Protein AF-A0A960IPB3-F1 (afdb_monomer)

Mean predicted aligned error: 2.55 Å

pLDDT: mean 96.29, std 5.01, range [55.34, 98.75]

Nearest PDB structures (foldseek):
  7bvj-assembly3_C  TM=9.348E-01  e=4.132E-09  Acidithiobacillus ferrooxidans ATCC 23270
  7bvj-assembly4_D  TM=9.488E-01  e=6.930E-09  Acidithiobacillus ferrooxidans ATCC 23270
  7bvj-assembly1_A  TM=9.310E-01  e=5.708E-09  Acidithiobacillus ferrooxidans ATCC 23270
  3uuw-assembly1_D  TM=8.656E-01  e=5.141E-08  Clostridioides difficile 630
  1tlt-assembly1_B  TM=9.032E-01  e=1.646E-07  Escherichia coli

Foldseek 3Di:
DAAFAEEEEDQDPVSVVCQQVLVVDPSHPAYEYEYCDPVSQVCCCVVPVHHYDNDLCVSLLVGQEYEYPDPQQCQLVSLLVSLVNLHHYDYDPPNHPDPVSNVSSVVSNVVSD

Sequence (113 aa):
MSDLRVGVFGFGALGRHHTRILGDLPGVERVGVHDPRPEAARAAAEELGATTFDRFEALADSLDAAVVAAPTTEHAALAEALLGRGVHVLVEKPIAGSLEEADRMIEAAERAG

Radius of gyration: 13.28 Å; Cα contacts (8 Å, |Δi|>4): 212; chains: 1; bounding box: 24×33×33 Å

Structure (mmCIF, N/CA/C/O backbone):
data_AF-A0A960IPB3-F1
#
_entry.id   AF-A0A960IPB3-F1
#
loop_
_atom_site.group_PDB
_atom_site.id
_atom_site.type_symbol
_atom_site.label_atom_id
_atom_site.label_alt_id
_atom_site.label_comp_id
_atom_site.label_asym_id
_atom_site.label_entity_id
_atom_site.label_seq_id
_atom_site.pdbx_PDB_ins_code
_atom_site.Cartn_x
_atom_site.Cartn_y
_atom_site.Cartn_z
_atom_site.occupancy
_atom_site.B_iso_or_equiv
_atom_site.auth_seq_id
_atom_site.auth_comp_id
_atom_site.auth_asym_id
_atom_site.auth_atom_id
_atom_site.pdbx_PDB_model_num
ATOM 1 N N . MET A 1 1 ? -12.083 5.750 19.671 1.00 55.34 1 MET A N 1
ATOM 2 C CA . MET A 1 1 ? -11.573 5.734 18.286 1.00 55.34 1 MET A CA 1
ATOM 3 C C . MET A 1 1 ? -11.724 4.306 17.809 1.00 55.34 1 MET A C 1
ATOM 5 O O . MET A 1 1 ? -11.469 3.425 18.619 1.00 55.34 1 MET A O 1
ATOM 9 N N . SER A 1 2 ? -12.253 4.081 16.609 1.00 72.44 2 SER A N 1
ATOM 10 C CA . SER A 1 2 ? -12.265 2.743 16.008 1.00 72.44 2 SER A CA 1
ATOM 11 C C . SER A 1 2 ? -10.845 2.376 15.586 1.00 72.44 2 SER A C 1
ATOM 13 O O . SER A 1 2 ? -10.116 3.254 15.120 1.00 72.44 2 SER A O 1
ATOM 15 N N . ASP A 1 3 ? -10.464 1.115 15.766 1.00 88.44 3 ASP A N 1
ATOM 16 C CA . ASP A 1 3 ? -9.190 0.603 15.265 1.00 88.44 3 ASP A CA 1
ATOM 17 C C . ASP A 1 3 ? -9.211 0.585 13.722 1.00 88.44 3 ASP A C 1
ATOM 19 O O . ASP A 1 3 ? -10.256 0.374 13.106 1.00 88.44 3 ASP A O 1
ATOM 23 N N . LEU A 1 4 ? -8.071 0.873 13.094 1.00 95.38 4 LEU A N 1
ATOM 24 C CA . LEU A 1 4 ? -7.909 0.987 11.645 1.00 95.38 4 LEU A CA 1
ATOM 25 C C . LEU A 1 4 ? -7.599 -0.370 11.010 1.00 95.38 4 LEU A C 1
ATOM 27 O O . LEU A 1 4 ? -6.762 -1.129 11.507 1.00 95.38 4 LEU A O 1
ATOM 31 N N . ARG A 1 5 ? -8.198 -0.642 9.849 1.00 96.56 5 ARG A N 1
ATOM 32 C CA . ARG A 1 5 ? -7.835 -1.768 8.979 1.00 96.56 5 ARG A CA 1
ATOM 33 C C . ARG A 1 5 ? -6.830 -1.271 7.948 1.00 96.56 5 ARG A C 1
ATOM 35 O O . ARG A 1 5 ? -7.175 -0.451 7.094 1.00 96.56 5 ARG A O 1
ATOM 42 N N . VAL A 1 6 ? -5.590 -1.751 8.026 1.00 97.75 6 VAL A N 1
ATOM 43 C CA . VAL A 1 6 ? -4.488 -1.256 7.188 1.00 97.75 6 VAL A CA 1
ATOM 44 C C . VAL A 1 6 ? -3.981 -2.343 6.246 1.00 97.75 6 VAL A C 1
ATOM 46 O O . VAL A 1 6 ? -3.854 -3.506 6.624 1.00 97.75 6 VAL A O 1
ATOM 49 N N . GLY A 1 7 ? -3.699 -1.979 4.999 1.00 97.94 7 GLY A N 1
ATOM 50 C CA . GLY A 1 7 ? -3.103 -2.875 4.010 1.00 97.94 7 GLY A CA 1
ATOM 51 C C . GLY A 1 7 ? -1.678 -2.510 3.650 1.00 97.94 7 GLY A C 1
ATOM 52 O O . GLY A 1 7 ? -1.311 -1.341 3.682 1.00 97.94 7 GLY A O 1
ATOM 53 N N . VAL A 1 8 ? -0.894 -3.494 3.221 1.00 98.56 8 VAL A N 1
ATOM 54 C CA . VAL A 1 8 ? 0.407 -3.280 2.585 1.00 98.56 8 VAL A CA 1
ATOM 55 C C . VAL A 1 8 ? 0.392 -3.915 1.195 1.00 98.56 8 VAL A C 1
ATOM 57 O O . VAL A 1 8 ? 0.191 -5.122 1.049 1.00 98.56 8 VAL A O 1
ATOM 60 N N . PHE A 1 9 ? 0.605 -3.087 0.174 1.00 98.62 9 PHE A N 1
ATOM 61 C CA . PHE A 1 9 ? 0.714 -3.498 -1.224 1.00 98.62 9 PHE A CA 1
ATOM 62 C C . PHE A 1 9 ? 2.191 -3.575 -1.605 1.00 98.62 9 PHE A C 1
ATOM 64 O O . PHE A 1 9 ? 2.860 -2.554 -1.766 1.00 98.62 9 PHE A O 1
ATOM 71 N N . GLY A 1 10 ? 2.690 -4.803 -1.726 1.00 97.94 10 GLY A N 1
ATOM 72 C CA . GLY A 1 10 ? 4.100 -5.132 -1.898 1.00 97.94 10 GLY A CA 1
ATOM 73 C C . GLY A 1 10 ? 4.735 -5.627 -0.599 1.00 97.94 10 GLY A C 1
ATOM 74 O O . GLY A 1 10 ? 4.740 -4.941 0.418 1.00 97.94 10 GLY A O 1
ATOM 75 N N . PHE A 1 11 ? 5.327 -6.819 -0.644 1.00 97.88 11 PHE A N 1
ATOM 76 C CA . PHE A 1 11 ? 6.000 -7.473 0.478 1.00 97.88 11 PHE A CA 1
ATOM 77 C C . PHE A 1 11 ? 7.489 -7.714 0.175 1.00 97.88 11 PHE A C 1
ATOM 79 O O . PHE A 1 11 ? 8.053 -8.794 0.352 1.00 97.88 11 PHE A O 1
ATOM 86 N N . GLY A 1 12 ? 8.147 -6.670 -0.338 1.00 95.94 12 GLY A N 1
ATOM 87 C CA . GLY A 1 12 ? 9.608 -6.579 -0.388 1.00 95.94 12 GLY A CA 1
ATOM 88 C C . GLY A 1 12 ? 10.214 -6.193 0.968 1.00 95.94 12 GLY A C 1
ATOM 89 O O . GLY A 1 12 ? 9.571 -6.293 2.010 1.00 95.94 12 GLY A O 1
ATOM 90 N N . ALA A 1 13 ? 11.451 -5.690 0.964 1.00 95.94 13 ALA A N 1
ATOM 91 C CA . ALA A 1 13 ? 12.142 -5.286 2.195 1.00 95.94 13 ALA A CA 1
ATOM 92 C C . ALA A 1 13 ? 11.351 -4.243 3.012 1.00 95.94 13 ALA A C 1
ATOM 94 O O . ALA A 1 13 ? 11.150 -4.415 4.213 1.00 95.94 13 ALA A O 1
ATOM 95 N N . LEU A 1 14 ? 10.857 -3.188 2.355 1.00 97.88 14 LEU A N 1
ATOM 96 C CA . LEU A 1 14 ? 10.102 -2.124 3.024 1.00 97.88 14 LEU A CA 1
ATOM 97 C C . LEU A 1 14 ? 8.698 -2.593 3.414 1.00 97.88 14 LEU A C 1
ATOM 99 O O . LEU A 1 14 ? 8.267 -2.340 4.534 1.00 97.88 14 LEU A O 1
ATOM 103 N N . GLY A 1 15 ? 8.025 -3.349 2.544 1.00 98.00 15 GLY A N 1
ATOM 104 C CA . GLY A 1 15 ? 6.718 -3.938 2.842 1.00 98.00 15 GLY A CA 1
ATOM 105 C C . GLY A 1 15 ? 6.730 -4.819 4.092 1.00 98.00 15 GLY A C 1
ATOM 106 O O . GLY A 1 15 ? 5.836 -4.721 4.933 1.00 98.00 15 GLY A O 1
ATOM 107 N N . ARG A 1 16 ? 7.797 -5.606 4.285 1.00 97.94 16 ARG A N 1
ATOM 108 C CA . ARG A 1 16 ? 8.015 -6.397 5.503 1.00 97.94 16 ARG A CA 1
ATOM 109 C C . ARG A 1 16 ? 8.145 -5.522 6.750 1.00 97.94 16 ARG A C 1
ATOM 111 O O . ARG A 1 16 ? 7.560 -5.841 7.783 1.00 97.94 16 ARG A O 1
ATOM 118 N N . HIS A 1 17 ? 8.897 -4.422 6.671 1.00 97.88 17 HIS A N 1
ATOM 119 C CA . HIS A 1 17 ? 9.034 -3.489 7.790 1.00 97.88 17 HIS A CA 1
ATOM 120 C C . HIS A 1 17 ? 7.711 -2.810 8.139 1.00 97.88 17 HIS A C 1
ATOM 122 O O . HIS A 1 17 ? 7.346 -2.808 9.313 1.00 97.88 17 HIS A O 1
ATOM 128 N N . HIS A 1 18 ? 6.982 -2.307 7.140 1.00 98.06 18 HIS A N 1
ATOM 129 C CA . HIS A 1 18 ? 5.658 -1.710 7.331 1.00 98.06 18 HIS A CA 1
ATOM 130 C C . HIS A 1 18 ? 4.681 -2.703 7.947 1.00 98.06 18 HIS A C 1
ATOM 132 O O . HIS A 1 18 ? 4.075 -2.393 8.963 1.00 98.06 18 HIS A O 1
ATOM 138 N N . THR A 1 19 ? 4.604 -3.924 7.412 1.00 97.75 19 THR A N 1
ATOM 139 C CA . THR A 1 19 ? 3.712 -4.974 7.933 1.00 97.75 19 THR A CA 1
ATOM 140 C C . THR A 1 19 ? 4.000 -5.275 9.403 1.00 97.75 19 THR A C 1
ATOM 142 O O . THR A 1 19 ? 3.079 -5.310 10.213 1.00 97.75 19 THR A O 1
ATOM 145 N N . ARG A 1 20 ? 5.281 -5.439 9.769 1.00 97.38 20 ARG A N 1
ATOM 146 C CA . ARG A 1 20 ? 5.681 -5.697 11.158 1.00 97.38 20 ARG A CA 1
ATOM 147 C C . ARG A 1 20 ? 5.329 -4.525 12.077 1.00 97.38 20 ARG A C 1
ATOM 149 O O . ARG A 1 20 ? 4.744 -4.736 13.126 1.00 97.38 20 ARG A O 1
ATOM 156 N N . ILE A 1 21 ? 5.688 -3.300 11.687 1.00 96.81 21 ILE A N 1
ATOM 157 C CA . ILE A 1 21 ? 5.457 -2.105 12.513 1.00 96.81 21 ILE A CA 1
ATOM 158 C C . ILE A 1 21 ? 3.959 -1.851 12.696 1.00 96.81 21 ILE A C 1
ATOM 160 O O . ILE A 1 21 ? 3.534 -1.558 13.807 1.00 96.81 21 ILE A O 1
ATOM 164 N N . LEU A 1 22 ? 3.164 -1.987 11.632 1.00 96.44 22 LEU A N 1
ATOM 165 C CA . LEU A 1 22 ? 1.710 -1.836 11.692 1.00 96.44 22 LEU A CA 1
ATOM 166 C C . LEU A 1 22 ? 1.062 -2.899 12.583 1.00 96.44 22 LEU A C 1
ATOM 168 O O . LEU A 1 22 ? 0.138 -2.572 13.316 1.00 96.44 22 LEU A O 1
ATOM 172 N N . GLY A 1 23 ? 1.559 -4.140 12.553 1.00 93.69 23 GLY A N 1
ATOM 173 C CA . GLY A 1 23 ? 1.060 -5.217 13.414 1.00 93.69 23 GLY A CA 1
ATOM 174 C C . GLY A 1 23 ? 1.284 -4.966 14.908 1.00 93.69 23 GLY A C 1
ATOM 175 O O . GLY A 1 23 ? 0.502 -5.440 15.727 1.00 93.69 23 GLY A O 1
ATOM 176 N N . ASP A 1 24 ? 2.307 -4.181 15.255 1.00 93.56 24 ASP A N 1
ATOM 177 C CA . ASP A 1 24 ? 2.628 -3.796 16.634 1.00 93.56 24 ASP A CA 1
ATOM 178 C C . ASP A 1 24 ? 1.992 -2.448 17.048 1.00 93.56 24 ASP A C 1
ATOM 180 O O . ASP A 1 24 ? 2.129 -2.023 18.200 1.00 93.56 24 ASP A O 1
ATOM 184 N N . LEU A 1 25 ? 1.337 -1.731 16.124 1.00 94.38 25 LEU A N 1
ATOM 185 C CA . LEU A 1 25 ? 0.876 -0.361 16.346 1.00 94.38 25 LEU A CA 1
ATOM 186 C C . LEU A 1 25 ? -0.488 -0.335 17.063 1.00 94.38 25 LEU A C 1
ATOM 188 O O . LEU A 1 25 ? -1.470 -0.858 16.532 1.00 94.38 25 LEU A O 1
ATOM 192 N N . PRO A 1 26 ? -0.611 0.330 18.230 1.00 93.88 26 PRO A N 1
ATOM 193 C CA . PRO A 1 26 ? -1.904 0.504 18.881 1.00 93.88 26 PRO A CA 1
ATOM 194 C C . PRO A 1 26 ? -2.890 1.244 17.972 1.00 93.88 26 PRO A C 1
ATOM 196 O O . PRO A 1 26 ? -2.549 2.274 17.390 1.00 93.88 26 PRO A O 1
ATOM 199 N N . GLY A 1 27 ? -4.122 0.744 17.890 1.00 93.31 27 GLY A N 1
ATOM 200 C CA . GLY A 1 27 ? -5.154 1.313 17.024 1.00 93.31 27 GLY A CA 1
ATOM 201 C C . GLY A 1 27 ? -5.168 0.751 15.602 1.00 93.31 27 GLY A C 1
ATOM 202 O O . GLY A 1 27 ? -5.910 1.273 14.778 1.00 93.31 27 GLY A O 1
ATOM 203 N N . VAL A 1 28 ? -4.381 -0.287 15.299 1.00 94.81 28 VAL A N 1
ATOM 204 C CA . VAL A 1 28 ? -4.504 -1.085 14.069 1.00 94.81 28 VAL A CA 1
ATOM 205 C C . VAL A 1 28 ? -5.137 -2.430 14.420 1.00 94.81 28 VAL A C 1
ATOM 207 O O . VAL A 1 28 ? -4.565 -3.213 15.171 1.00 94.81 28 VAL A O 1
ATOM 210 N N . GLU A 1 29 ? -6.324 -2.705 13.879 1.00 89.94 29 GLU A N 1
ATOM 211 C CA . GLU A 1 29 ? -7.053 -3.958 14.136 1.00 89.94 29 GLU A CA 1
ATOM 212 C C . GLU A 1 29 ? -6.442 -5.120 13.347 1.00 89.94 29 GLU A C 1
ATOM 214 O O . GLU A 1 29 ? -6.339 -6.254 13.818 1.00 89.94 29 GLU A O 1
ATOM 219 N N . ARG A 1 30 ? -6.081 -4.839 12.092 1.00 86.81 30 ARG A N 1
ATOM 220 C CA . ARG A 1 30 ? -5.656 -5.848 11.128 1.00 86.81 30 ARG A CA 1
ATOM 221 C C . ARG A 1 30 ? -4.686 -5.261 10.123 1.00 86.81 30 ARG A C 1
ATOM 223 O O . ARG A 1 30 ? -4.915 -4.171 9.600 1.00 86.81 30 ARG A O 1
ATOM 230 N N . VAL A 1 31 ? -3.682 -6.070 9.785 1.00 93.62 31 VAL A N 1
ATOM 231 C CA . VAL A 1 31 ? -2.794 -5.835 8.648 1.00 93.62 31 VAL A CA 1
ATOM 232 C C . VAL A 1 31 ? -3.058 -6.871 7.557 1.00 93.62 31 VAL A C 1
ATOM 234 O O . VAL A 1 31 ? -2.849 -8.071 7.757 1.00 93.62 31 VAL A O 1
ATOM 237 N N . GLY A 1 32 ? -3.551 -6.403 6.411 1.00 97.50 32 GLY A N 1
ATOM 238 C CA . GLY A 1 32 ? -3.689 -7.201 5.194 1.00 97.50 32 GLY A CA 1
ATOM 239 C C . GLY A 1 32 ? -2.493 -7.008 4.262 1.00 97.50 32 GLY A C 1
ATOM 240 O O . GLY A 1 32 ? -1.965 -5.905 4.164 1.00 97.50 32 GLY A O 1
ATOM 241 N N . VAL A 1 33 ? -2.058 -8.053 3.562 1.00 98.44 33 VAL A N 1
ATOM 242 C CA . VAL A 1 33 ? -0.936 -7.974 2.612 1.00 98.44 33 VAL A CA 1
ATOM 243 C C . VAL A 1 33 ? -1.355 -8.501 1.247 1.00 98.44 33 VAL A C 1
ATOM 245 O O . VAL A 1 33 ? -1.942 -9.578 1.136 1.00 98.44 33 VAL A O 1
ATOM 248 N N . HIS A 1 34 ? -1.011 -7.754 0.202 1.00 98.50 34 HIS A N 1
ATOM 249 C CA . HIS A 1 34 ? -1.098 -8.203 -1.182 1.00 98.50 34 HIS A CA 1
ATOM 250 C C . HIS A 1 34 ? 0.259 -8.021 -1.861 1.00 98.50 34 HIS A C 1
ATOM 252 O O . HIS A 1 34 ? 0.847 -6.942 -1.819 1.00 98.50 34 HIS A O 1
ATOM 258 N N . ASP A 1 35 ? 0.749 -9.070 -2.512 1.00 98.06 35 ASP A N 1
ATOM 259 C CA . ASP A 1 35 ? 1.887 -9.012 -3.426 1.00 98.06 35 ASP A CA 1
ATOM 260 C C . ASP A 1 35 ? 1.555 -9.915 -4.622 1.00 98.06 35 ASP A C 1
ATOM 262 O O . ASP A 1 35 ? 1.054 -11.023 -4.407 1.00 98.06 35 ASP A O 1
ATOM 266 N N . PRO A 1 36 ? 1.807 -9.486 -5.872 1.00 96.06 36 PRO A N 1
ATOM 267 C CA . PRO A 1 36 ? 1.550 -10.320 -7.048 1.00 96.06 36 PRO A CA 1
ATOM 268 C C . PRO A 1 36 ? 2.410 -11.592 -7.079 1.00 96.06 36 PRO A C 1
ATOM 270 O O . PRO A 1 36 ? 2.110 -12.520 -7.829 1.00 96.06 36 PRO A O 1
ATOM 273 N N . ARG A 1 37 ? 3.489 -11.643 -6.290 1.00 96.69 37 ARG A N 1
ATOM 274 C CA . ARG A 1 37 ? 4.371 -12.800 -6.168 1.00 96.69 37 ARG A CA 1
ATOM 275 C C . ARG A 1 37 ? 3.871 -13.749 -5.072 1.00 96.69 37 ARG A C 1
ATOM 277 O O . ARG A 1 37 ? 3.891 -13.373 -3.893 1.00 96.69 37 ARG A O 1
ATOM 284 N N . PRO A 1 38 ? 3.490 -14.996 -5.410 1.00 95.06 38 PRO A N 1
ATOM 285 C CA . PRO A 1 38 ? 2.984 -15.958 -4.430 1.00 95.06 38 PRO A CA 1
ATOM 286 C C . PRO A 1 38 ? 3.958 -16.235 -3.280 1.00 95.06 38 PRO A C 1
ATOM 288 O O . PRO A 1 38 ? 3.535 -16.439 -2.143 1.00 95.06 38 PRO A O 1
ATOM 291 N N . GLU A 1 39 ? 5.268 -16.220 -3.543 1.00 97.31 39 GLU A N 1
ATOM 292 C CA . GLU A 1 39 ? 6.292 -16.432 -2.521 1.00 97.31 39 GLU A CA 1
ATOM 293 C C . GLU A 1 39 ? 6.343 -15.299 -1.490 1.00 97.31 39 GLU A C 1
ATOM 295 O O . GLU A 1 39 ? 6.565 -15.557 -0.308 1.00 97.31 39 GLU A O 1
ATOM 300 N N . ALA A 1 40 ? 6.090 -14.058 -1.910 1.00 97.12 40 ALA A N 1
ATOM 301 C CA . ALA A 1 40 ? 6.098 -12.901 -1.025 1.00 97.12 40 ALA A CA 1
ATOM 302 C C . ALA A 1 40 ? 4.845 -12.883 -0.138 1.00 97.12 40 ALA A C 1
ATOM 304 O O . ALA A 1 40 ? 4.949 -12.668 1.069 1.00 97.12 40 ALA A O 1
ATOM 305 N N . ALA A 1 41 ? 3.677 -13.204 -0.704 1.00 94.44 41 ALA A N 1
ATOM 306 C CA . ALA A 1 41 ? 2.457 -13.400 0.075 1.00 94.44 41 ALA A CA 1
ATOM 307 C C . ALA A 1 41 ? 2.634 -14.531 1.104 1.00 94.44 41 ALA A C 1
ATOM 309 O O . ALA A 1 41 ? 2.384 -14.336 2.291 1.00 94.44 41 ALA A O 1
ATOM 310 N N . ARG A 1 42 ? 3.162 -15.689 0.687 1.00 96.25 42 ARG A N 1
ATOM 311 C CA . ARG A 1 42 ? 3.453 -16.804 1.600 1.00 96.25 42 ARG A CA 1
ATOM 312 C C . ARG A 1 42 ? 4.383 -16.386 2.744 1.00 96.25 42 ARG A C 1
ATOM 314 O O . ARG A 1 42 ? 4.085 -16.681 3.898 1.00 96.25 42 ARG A O 1
ATOM 321 N N . ALA A 1 43 ? 5.458 -15.662 2.437 1.00 97.44 43 ALA A N 1
ATOM 322 C CA . ALA A 1 43 ? 6.389 -15.149 3.437 1.00 97.44 43 ALA A CA 1
ATOM 323 C C . ALA A 1 43 ? 5.719 -14.191 4.440 1.00 97.44 43 ALA A C 1
ATOM 325 O O . ALA A 1 43 ? 6.051 -14.214 5.622 1.00 97.44 43 ALA A O 1
ATOM 326 N N . ALA A 1 44 ? 4.757 -13.372 4.005 1.00 97.06 44 ALA A N 1
ATOM 327 C CA . ALA A 1 44 ? 4.013 -12.482 4.899 1.00 97.06 44 ALA A CA 1
ATOM 328 C C . ALA A 1 44 ? 3.175 -13.250 5.929 1.00 97.06 44 ALA A C 1
ATOM 330 O O . ALA A 1 44 ? 3.182 -12.908 7.114 1.00 97.06 44 ALA A O 1
ATOM 331 N N . ALA A 1 45 ? 2.496 -14.309 5.487 1.00 95.25 45 ALA A N 1
ATOM 332 C CA . ALA A 1 45 ? 1.732 -15.180 6.372 1.00 95.25 45 ALA A CA 1
ATOM 333 C C . ALA A 1 45 ? 2.648 -15.970 7.323 1.00 95.25 45 ALA A C 1
ATOM 335 O O . ALA A 1 45 ? 2.389 -16.020 8.522 1.00 95.25 45 ALA A O 1
ATOM 336 N N . GLU A 1 46 ? 3.731 -16.562 6.810 1.00 96.69 46 GLU A N 1
ATOM 337 C CA . GLU A 1 46 ? 4.626 -17.419 7.599 1.00 96.69 46 GLU A CA 1
ATOM 338 C C . GLU A 1 46 ? 5.476 -16.636 8.609 1.00 96.69 46 GLU A C 1
ATOM 340 O O . GLU A 1 46 ? 5.653 -17.089 9.738 1.00 96.69 46 GLU A O 1
ATOM 345 N N . GLU A 1 47 ? 6.003 -15.468 8.234 1.00 95.19 47 GLU A N 1
ATOM 346 C CA . GLU A 1 47 ? 6.944 -14.729 9.084 1.00 95.19 47 GLU A CA 1
ATOM 347 C C . GLU A 1 47 ? 6.264 -13.759 10.051 1.00 95.19 47 GLU A C 1
ATOM 349 O O . GLU A 1 47 ? 6.804 -13.499 11.125 1.00 95.19 47 GLU A O 1
ATOM 354 N N . LEU A 1 48 ? 5.112 -13.198 9.671 1.00 94.56 48 LEU A N 1
ATOM 355 C CA . LEU A 1 48 ? 4.445 -12.133 10.429 1.00 94.56 48 LEU A CA 1
ATOM 356 C C . LEU A 1 48 ? 2.991 -12.460 10.795 1.00 94.56 48 LEU A C 1
ATOM 358 O O . LEU A 1 48 ? 2.337 -11.638 11.430 1.00 94.56 48 LEU A O 1
ATOM 362 N N . GLY A 1 49 ? 2.462 -13.624 10.396 1.00 91.50 49 GLY A N 1
ATOM 363 C CA . GLY A 1 49 ? 1.061 -13.978 10.643 1.00 91.50 49 GLY A CA 1
ATOM 364 C C . GLY A 1 49 ? 0.062 -13.060 9.931 1.00 91.50 49 GLY A C 1
ATOM 365 O O . GLY A 1 49 ? -1.092 -12.970 10.349 1.00 91.50 49 GLY A O 1
ATOM 366 N N . ALA A 1 50 ? 0.496 -12.345 8.886 1.00 93.31 50 ALA A N 1
ATOM 367 C CA . ALA A 1 50 ? -0.346 -11.390 8.179 1.00 93.31 50 ALA A CA 1
ATOM 368 C C . ALA A 1 50 ? -1.466 -12.099 7.402 1.00 93.31 50 ALA A C 1
ATOM 370 O O . ALA A 1 50 ? -1.276 -13.191 6.863 1.00 93.31 50 ALA A O 1
ATOM 371 N N . THR A 1 51 ? -2.632 -11.454 7.294 1.00 95.50 51 THR A N 1
ATOM 372 C CA . THR A 1 51 ? -3.703 -11.950 6.417 1.00 95.50 51 THR A CA 1
ATOM 373 C C . THR A 1 51 ? -3.360 -11.596 4.975 1.00 95.50 51 THR A C 1
ATOM 375 O O . THR A 1 51 ? -3.237 -10.418 4.644 1.00 95.50 51 THR A O 1
ATOM 378 N N . THR A 1 52 ? -3.205 -12.593 4.111 1.00 97.62 52 THR A N 1
ATOM 379 C CA . THR A 1 52 ? -2.811 -12.383 2.714 1.00 97.62 52 THR A CA 1
ATOM 380 C C . THR A 1 52 ? -4.006 -12.442 1.774 1.00 97.62 52 THR A C 1
ATOM 382 O O . THR A 1 52 ? -4.978 -13.155 2.017 1.00 97.62 52 THR A O 1
ATOM 385 N N . PHE A 1 53 ? -3.928 -11.677 0.688 1.00 97.75 53 PHE A N 1
ATOM 386 C CA . PHE A 1 53 ? -4.978 -11.586 -0.319 1.00 97.75 53 PHE A CA 1
ATOM 38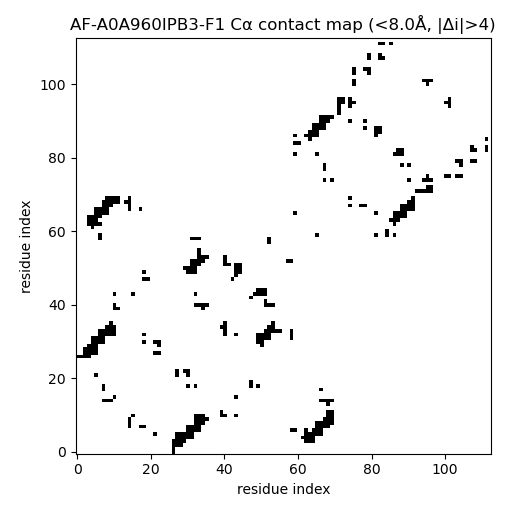7 C C . PHE A 1 53 ? -4.389 -11.804 -1.709 1.00 97.75 53 PHE A C 1
ATOM 389 O O . PHE A 1 53 ? -3.445 -11.122 -2.104 1.00 97.75 53 PHE A O 1
ATOM 396 N N . ASP A 1 54 ? -4.994 -12.706 -2.480 1.00 95.44 54 ASP A N 1
ATOM 397 C CA . ASP A 1 54 ? -4.516 -13.051 -3.827 1.00 95.44 54 ASP A CA 1
ATOM 398 C C . ASP A 1 54 ? -4.909 -12.015 -4.889 1.00 95.44 54 ASP A C 1
ATOM 400 O O . ASP A 1 54 ? -4.352 -11.991 -5.985 1.00 95.44 54 ASP A O 1
ATOM 404 N N . ARG A 1 55 ? -5.888 -11.155 -4.585 1.00 96.75 55 ARG A N 1
ATOM 405 C CA . ARG A 1 55 ? -6.395 -10.129 -5.502 1.00 96.75 55 ARG A CA 1
ATOM 406 C C . ARG A 1 55 ? -6.326 -8.757 -4.858 1.00 96.75 55 ARG A C 1
ATOM 408 O O . ARG A 1 55 ? -6.728 -8.607 -3.703 1.00 96.75 55 ARG A O 1
ATOM 415 N N . PHE A 1 56 ? -5.903 -7.771 -5.643 1.00 97.38 56 PHE A N 1
ATOM 416 C CA . PHE A 1 56 ? -5.842 -6.372 -5.235 1.00 97.38 56 PHE A CA 1
ATOM 417 C C . PHE A 1 56 ? -7.177 -5.894 -4.653 1.00 97.38 56 PHE A C 1
ATOM 419 O O . PHE A 1 56 ? -7.204 -5.384 -3.538 1.00 97.38 56 PHE A O 1
ATOM 426 N N . GLU A 1 57 ? -8.290 -6.123 -5.358 1.00 97.44 57 GLU A N 1
ATOM 427 C CA . GLU A 1 57 ? -9.613 -5.623 -4.958 1.00 97.44 57 GLU A CA 1
ATOM 428 C C . GLU A 1 57 ? -10.085 -6.254 -3.651 1.00 97.44 57 GLU A C 1
ATOM 430 O O . GLU A 1 57 ? -10.697 -5.587 -2.825 1.00 97.44 57 GLU A O 1
ATOM 435 N N . ALA A 1 58 ? -9.761 -7.533 -3.437 1.00 97.19 58 ALA A N 1
ATOM 436 C CA . ALA A 1 58 ? -10.165 -8.244 -2.230 1.00 97.19 58 ALA A CA 1
ATOM 437 C C . ALA A 1 58 ? -9.547 -7.623 -0.971 1.00 97.19 58 ALA A C 1
ATOM 439 O O . ALA A 1 58 ? -10.212 -7.559 0.060 1.00 97.19 58 ALA A O 1
ATOM 440 N N . LEU A 1 59 ? -8.297 -7.155 -1.066 1.00 97.94 59 LEU A N 1
ATOM 441 C CA . LEU A 1 59 ? -7.678 -6.384 0.001 1.00 97.94 59 LEU A CA 1
ATOM 442 C C . LEU A 1 59 ? -8.223 -4.953 0.015 1.00 97.94 59 LEU A C 1
ATOM 444 O O . LEU A 1 59 ? -8.756 -4.533 1.036 1.00 97.94 59 LEU A O 1
ATOM 448 N N . ALA A 1 60 ? -8.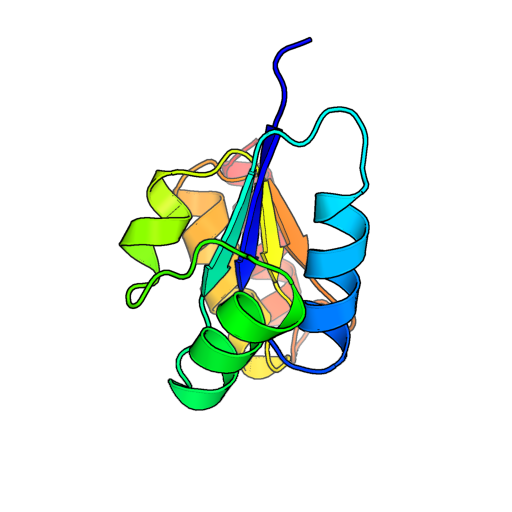134 -4.229 -1.103 1.00 97.69 60 ALA A N 1
ATOM 449 C CA . ALA A 1 60 ? -8.458 -2.805 -1.190 1.00 97.69 60 ALA A CA 1
ATOM 450 C C . ALA A 1 60 ? -9.871 -2.464 -0.683 1.00 97.69 60 ALA A C 1
ATOM 452 O O . ALA A 1 60 ? -10.026 -1.504 0.063 1.00 97.69 60 ALA A O 1
ATOM 453 N N . ASP A 1 61 ? -10.877 -3.283 -1.000 1.00 97.00 61 ASP A N 1
ATOM 454 C CA . ASP A 1 61 ? -12.274 -3.047 -0.601 1.00 97.00 61 ASP A CA 1
ATOM 455 C C . ASP A 1 61 ? -12.547 -3.317 0.896 1.00 97.00 61 ASP A C 1
ATOM 457 O O . ASP A 1 61 ? -13.663 -3.122 1.380 1.00 97.00 61 ASP A O 1
ATOM 461 N N . SER A 1 62 ? -11.544 -3.783 1.648 1.00 95.50 62 SER A N 1
ATOM 462 C CA . SER A 1 62 ? -11.666 -4.145 3.067 1.00 95.50 62 SER A CA 1
ATOM 463 C C . SER A 1 62 ? -10.914 -3.220 4.033 1.00 95.50 62 SER A C 1
ATOM 465 O O . SER A 1 62 ? -10.945 -3.466 5.242 1.00 95.50 62 SER A O 1
ATOM 467 N N . LEU A 1 63 ? -10.251 -2.177 3.522 1.00 96.50 63 LEU A N 1
ATOM 468 C CA . LEU A 1 63 ? -9.312 -1.335 4.266 1.00 96.50 63 LEU A CA 1
ATOM 469 C C . LEU A 1 63 ? -9.824 0.084 4.492 1.00 96.50 63 LEU A C 1
ATOM 471 O O . LEU A 1 63 ? -10.604 0.606 3.704 1.00 96.50 63 LEU A O 1
ATOM 475 N N . ASP A 1 64 ? -9.298 0.718 5.537 1.00 97.31 64 ASP A N 1
ATOM 476 C CA . ASP A 1 64 ? -9.431 2.158 5.778 1.00 97.31 64 ASP A CA 1
ATOM 477 C C . ASP A 1 64 ? -8.197 2.918 5.256 1.00 97.31 64 ASP A C 1
ATOM 479 O O . ASP A 1 64 ? -8.298 4.042 4.764 1.00 97.31 64 ASP A O 1
ATOM 483 N N . ALA A 1 65 ? -7.014 2.295 5.336 1.00 97.94 65 ALA A N 1
ATOM 484 C CA . ALA A 1 65 ? -5.758 2.868 4.860 1.00 97.94 65 ALA A CA 1
ATOM 485 C C . ALA A 1 65 ? -4.829 1.812 4.241 1.00 97.94 65 ALA A C 1
ATOM 487 O O . ALA A 1 65 ? -4.938 0.616 4.514 1.00 97.94 65 ALA A O 1
ATOM 488 N N . ALA A 1 66 ? -3.876 2.254 3.427 1.00 98.50 66 ALA A N 1
ATOM 489 C CA . ALA A 1 66 ? -2.928 1.398 2.735 1.00 98.50 66 ALA A CA 1
ATOM 490 C C . ALA A 1 66 ? -1.526 2.012 2.673 1.00 98.50 66 ALA A C 1
ATOM 492 O O . ALA A 1 66 ? -1.356 3.215 2.486 1.00 98.50 66 ALA A O 1
ATOM 493 N N . VAL A 1 67 ? -0.517 1.149 2.763 1.00 98.75 67 VAL A N 1
ATOM 494 C CA . VAL A 1 67 ? 0.874 1.451 2.439 1.00 98.75 67 VAL A CA 1
ATOM 495 C C . VAL A 1 67 ? 1.208 0.839 1.083 1.00 98.75 67 VAL A C 1
ATOM 497 O O . VAL A 1 67 ? 1.107 -0.375 0.900 1.00 98.75 67 VAL A O 1
ATOM 500 N N . VAL A 1 68 ? 1.646 1.664 0.136 1.00 98.75 68 VAL A N 1
ATOM 501 C CA . VAL A 1 68 ? 2.177 1.223 -1.157 1.00 98.75 68 VAL A CA 1
ATOM 502 C C . VAL A 1 68 ? 3.694 1.096 -1.031 1.00 98.75 68 VAL A C 1
ATOM 504 O O . VAL A 1 68 ? 4.409 2.095 -1.007 1.00 98.75 68 VAL A O 1
ATOM 507 N N . ALA A 1 69 ? 4.174 -0.145 -0.930 1.00 98.44 69 ALA A N 1
ATOM 508 C CA . ALA A 1 69 ? 5.585 -0.523 -0.814 1.00 98.44 69 ALA A CA 1
ATOM 509 C C . ALA A 1 69 ? 6.012 -1.420 -1.997 1.00 98.44 69 ALA A C 1
ATOM 511 O O . ALA A 1 69 ? 6.657 -2.462 -1.825 1.00 98.44 69 ALA A O 1
ATOM 512 N N . ALA A 1 70 ? 5.608 -1.011 -3.200 1.00 97.62 70 ALA A N 1
ATOM 513 C CA . ALA A 1 70 ? 5.849 -1.681 -4.475 1.00 97.62 70 ALA A CA 1
ATOM 514 C C . ALA A 1 70 ? 7.043 -1.041 -5.226 1.00 97.62 70 ALA A C 1
ATOM 516 O O . ALA A 1 70 ? 7.653 -0.097 -4.722 1.00 97.62 70 ALA A O 1
ATOM 517 N N . PRO A 1 71 ? 7.443 -1.536 -6.413 1.00 97.50 71 PRO A N 1
ATOM 518 C CA . PRO A 1 71 ? 8.349 -0.787 -7.281 1.00 97.50 71 PRO A CA 1
ATOM 519 C C . PRO A 1 71 ? 7.768 0.590 -7.629 1.00 97.50 71 PRO A C 1
ATOM 521 O O . PRO A 1 71 ? 6.567 0.718 -7.847 1.00 97.50 71 PRO A O 1
ATOM 524 N N . THR A 1 72 ? 8.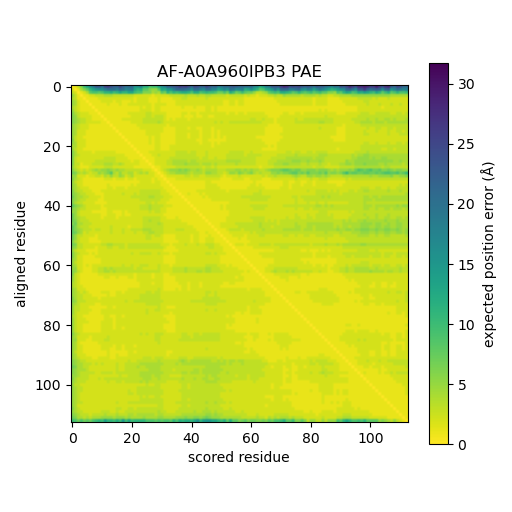625 1.606 -7.749 1.00 97.94 72 THR A N 1
ATOM 525 C CA . THR A 1 72 ? 8.210 2.995 -8.022 1.00 97.94 72 THR A CA 1
ATOM 526 C C . THR A 1 72 ? 7.332 3.143 -9.268 1.00 97.94 72 THR A C 1
ATOM 528 O O . THR A 1 72 ? 6.445 3.989 -9.281 1.00 97.94 72 THR A O 1
ATOM 531 N N . THR A 1 73 ? 7.526 2.301 -10.288 1.00 97.56 73 THR A N 1
ATOM 532 C CA . THR A 1 73 ? 6.703 2.285 -11.512 1.00 97.56 73 THR A CA 1
ATOM 533 C C . THR A 1 73 ? 5.237 1.930 -11.259 1.00 97.56 73 THR A C 1
ATOM 535 O O . THR A 1 73 ? 4.385 2.255 -12.074 1.00 97.56 73 THR A O 1
ATOM 538 N N . GLU A 1 74 ? 4.934 1.280 -10.135 1.00 98.06 74 GLU A N 1
ATOM 539 C CA . GLU A 1 74 ? 3.579 0.858 -9.762 1.00 98.06 74 GLU A CA 1
ATOM 540 C C . GLU A 1 74 ? 2.895 1.841 -8.804 1.00 98.06 74 GLU A C 1
ATOM 542 O O . GLU A 1 74 ? 1.697 1.722 -8.548 1.00 98.06 74 GLU A O 1
ATOM 547 N N . HIS A 1 75 ? 3.635 2.808 -8.246 1.00 98.50 75 HIS A N 1
ATOM 548 C CA . HIS A 1 75 ? 3.128 3.683 -7.187 1.00 98.50 75 HIS A CA 1
ATOM 549 C C . HIS A 1 75 ? 1.885 4.459 -7.615 1.00 98.50 75 HIS A C 1
ATOM 551 O O . HIS A 1 75 ? 0.890 4.446 -6.892 1.00 98.50 75 HIS A O 1
ATOM 557 N N . ALA A 1 76 ? 1.924 5.092 -8.791 1.00 98.50 76 ALA A N 1
ATOM 558 C CA . ALA A 1 76 ? 0.819 5.913 -9.270 1.00 98.50 76 ALA A CA 1
ATOM 559 C C . ALA A 1 76 ? -0.443 5.083 -9.514 1.00 98.50 76 ALA A C 1
ATOM 561 O O . ALA A 1 76 ? -1.499 5.406 -8.979 1.00 98.50 76 ALA A O 1
ATOM 562 N N . ALA A 1 77 ? -0.324 3.966 -10.237 1.00 98.31 77 ALA A N 1
ATOM 563 C CA . ALA A 1 77 ? -1.463 3.105 -10.541 1.00 98.31 77 ALA A CA 1
ATOM 564 C C . ALA A 1 77 ? -2.115 2.533 -9.269 1.00 98.31 77 ALA A C 1
ATOM 566 O O . ALA A 1 77 ? -3.34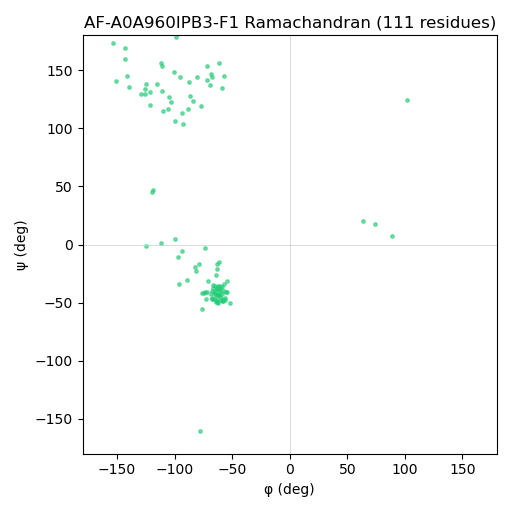0 2.549 -9.140 1.00 98.31 77 ALA A O 1
ATOM 567 N N . LEU A 1 78 ? -1.309 2.069 -8.307 1.00 98.50 78 LEU A N 1
ATOM 568 C CA . LEU A 1 78 ? -1.815 1.549 -7.036 1.00 98.50 78 LEU A CA 1
ATOM 569 C C . LEU A 1 78 ? -2.453 2.650 -6.186 1.00 98.50 78 LEU A C 1
ATOM 571 O O . LEU A 1 78 ? -3.552 2.454 -5.669 1.00 98.50 78 LEU A O 1
ATOM 575 N N . ALA A 1 79 ? -1.792 3.802 -6.046 1.00 98.56 79 ALA A N 1
ATOM 576 C CA . ALA A 1 79 ? -2.305 4.908 -5.248 1.00 98.56 79 ALA A CA 1
ATOM 577 C C . ALA A 1 79 ? -3.615 5.455 -5.824 1.00 98.56 79 ALA A C 1
ATOM 579 O O . ALA A 1 79 ? -4.586 5.575 -5.085 1.00 98.56 79 ALA A O 1
ATOM 580 N N . GLU A 1 80 ? -3.685 5.713 -7.133 1.00 98.56 80 GLU A N 1
ATOM 581 C CA . GLU A 1 80 ? -4.906 6.178 -7.801 1.00 98.56 80 GLU A CA 1
ATOM 582 C C . GLU A 1 80 ? -6.065 5.180 -7.613 1.00 98.56 80 GLU A C 1
ATOM 584 O O . GLU A 1 80 ? -7.187 5.582 -7.295 1.00 98.56 80 GLU A O 1
ATOM 589 N N . ALA A 1 81 ? -5.799 3.874 -7.742 1.00 98.44 81 ALA A N 1
ATOM 590 C CA . ALA A 1 81 ? -6.811 2.835 -7.558 1.00 98.44 81 ALA A CA 1
ATOM 591 C C . ALA A 1 81 ? -7.315 2.729 -6.107 1.00 98.44 81 ALA A C 1
ATOM 593 O O . ALA A 1 81 ? -8.499 2.474 -5.890 1.00 98.44 81 ALA A O 1
ATOM 594 N N . LEU A 1 82 ? -6.437 2.912 -5.119 1.00 98.69 82 LEU A N 1
ATOM 595 C CA . LEU A 1 82 ? -6.789 2.897 -3.696 1.00 98.69 82 LEU A CA 1
ATOM 596 C C . LEU A 1 82 ? -7.556 4.161 -3.291 1.00 98.69 82 LEU A C 1
ATOM 598 O O . LEU A 1 82 ? -8.620 4.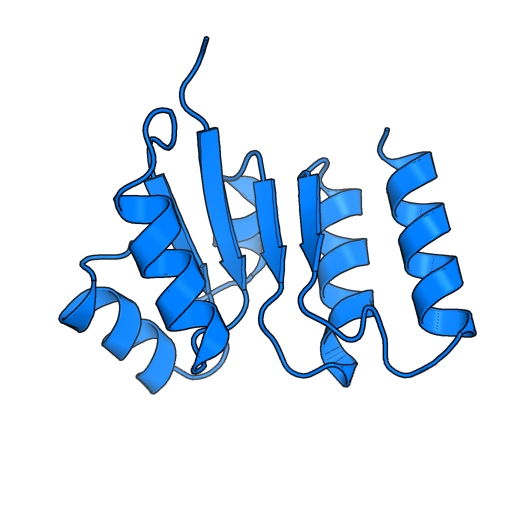068 -2.680 1.00 98.69 82 LEU A O 1
ATOM 602 N N . LEU A 1 83 ? -7.069 5.333 -3.703 1.00 98.50 83 LEU A N 1
ATOM 603 C CA . LEU A 1 83 ? -7.726 6.619 -3.458 1.00 98.50 83 LEU A CA 1
ATOM 604 C C . LEU A 1 83 ? -9.119 6.655 -4.094 1.00 98.50 83 LEU A C 1
ATOM 606 O O . LEU A 1 83 ? -10.080 7.074 -3.454 1.00 98.50 83 LEU A O 1
ATOM 610 N N . GLY A 1 84 ? -9.271 6.116 -5.309 1.00 97.62 84 GLY A N 1
ATOM 611 C CA . GLY A 1 84 ? -10.570 5.973 -5.976 1.00 97.62 84 GLY A CA 1
ATOM 612 C C . GLY A 1 84 ? -11.573 5.075 -5.236 1.00 97.62 84 GLY A C 1
ATOM 613 O O . GLY A 1 84 ? -12.765 5.117 -5.536 1.00 97.62 84 GLY A O 1
ATOM 614 N N . ARG A 1 85 ? -11.112 4.286 -4.258 1.00 97.69 85 ARG A N 1
ATOM 615 C CA . ARG A 1 85 ? -11.935 3.454 -3.363 1.00 97.69 85 ARG A CA 1
ATOM 616 C C . ARG A 1 85 ? -12.167 4.094 -1.993 1.00 97.69 85 ARG A C 1
ATOM 618 O O . ARG A 1 85 ? -12.768 3.463 -1.131 1.00 97.69 85 ARG A O 1
ATOM 625 N N . GLY A 1 86 ? -11.705 5.328 -1.790 1.00 97.25 86 GLY A N 1
ATOM 626 C CA . GLY A 1 86 ? -11.774 6.022 -0.505 1.00 97.25 86 GLY A CA 1
ATOM 627 C C . GLY A 1 86 ? -10.778 5.498 0.532 1.00 97.25 86 GLY A C 1
ATOM 628 O O . GLY A 1 86 ? -10.959 5.750 1.719 1.00 97.25 86 GLY A O 1
ATOM 629 N N . VAL A 1 87 ? -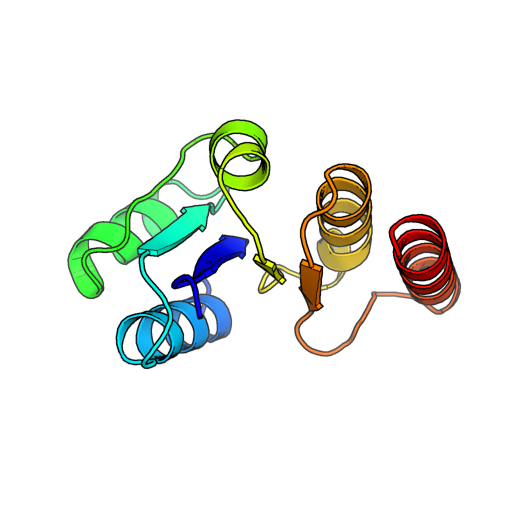9.745 4.761 0.110 1.00 98.31 87 VAL A N 1
ATOM 630 C CA . VAL A 1 87 ? -8.694 4.261 1.005 1.00 98.31 87 VAL A CA 1
ATOM 631 C C . VAL A 1 87 ? -7.612 5.327 1.142 1.00 98.31 87 VAL A C 1
ATOM 633 O O . VAL A 1 87 ? -7.071 5.791 0.139 1.00 98.31 87 VAL A O 1
ATOM 636 N N . HIS A 1 88 ? -7.249 5.690 2.373 1.00 98.19 88 HIS A N 1
ATOM 637 C CA . HIS A 1 88 ? -6.133 6.610 2.614 1.00 98.19 88 HIS A CA 1
ATOM 638 C C . HIS A 1 88 ? -4.798 5.949 2.257 1.00 98.19 88 HIS A C 1
ATOM 640 O O . HIS A 1 88 ? -4.567 4.797 2.618 1.00 98.19 88 HIS A O 1
ATOM 646 N N . VAL A 1 89 ? -3.889 6.661 1.585 1.00 98.38 89 VAL A N 1
ATOM 647 C CA . VAL A 1 89 ? -2.653 6.052 1.067 1.00 98.38 89 VAL A CA 1
ATOM 648 C C . VAL A 1 89 ? -1.401 6.721 1.625 1.00 98.38 89 VAL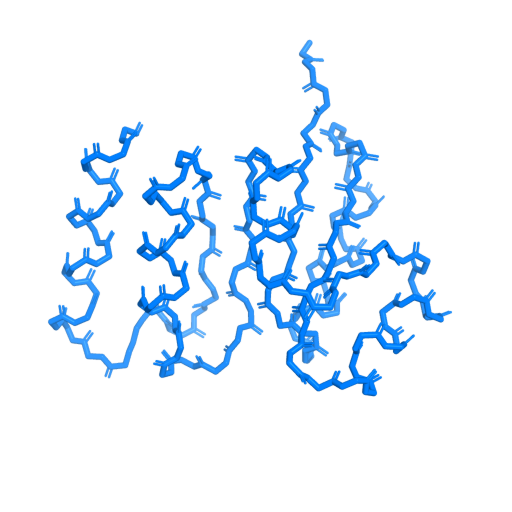 A C 1
ATOM 650 O O . VAL A 1 89 ? -1.240 7.936 1.554 1.00 98.38 89 VAL A O 1
ATOM 653 N N . LEU A 1 90 ? -0.472 5.899 2.114 1.00 98.50 90 LEU A N 1
ATOM 654 C CA . LEU A 1 90 ? 0.935 6.238 2.303 1.00 98.50 90 LEU A CA 1
ATOM 655 C C . LEU A 1 90 ? 1.747 5.552 1.202 1.00 98.50 90 LEU A C 1
ATOM 657 O O . LEU A 1 90 ? 1.654 4.340 1.027 1.00 98.50 90 LEU A O 1
ATOM 661 N N . VAL A 1 91 ? 2.567 6.306 0.476 1.00 98.56 91 VAL A N 1
ATOM 662 C CA . VAL A 1 91 ? 3.403 5.770 -0.608 1.00 98.56 91 VAL A CA 1
ATOM 663 C C . VAL A 1 91 ? 4.869 5.830 -0.200 1.00 98.56 91 VAL A C 1
ATOM 665 O O . VAL A 1 91 ? 5.335 6.856 0.299 1.00 98.56 91 VAL A O 1
ATOM 668 N N . GLU A 1 92 ? 5.598 4.730 -0.390 1.00 98.12 92 GLU A N 1
ATOM 669 C CA . GLU A 1 92 ? 7.042 4.706 -0.158 1.00 98.12 92 GLU A CA 1
ATOM 670 C C . GLU A 1 92 ? 7.789 5.688 -1.063 1.00 98.12 92 GLU A C 1
ATOM 672 O O . GLU A 1 92 ? 7.339 6.053 -2.147 1.00 98.12 92 GLU A O 1
ATOM 677 N N . LYS A 1 93 ? 8.978 6.108 -0.626 1.00 97.31 93 LYS A N 1
ATOM 678 C CA . LYS A 1 93 ? 9.806 7.022 -1.419 1.00 97.31 93 LYS A CA 1
ATOM 679 C C . LYS A 1 93 ? 10.574 6.269 -2.518 1.00 97.31 93 LYS A C 1
ATOM 681 O O . LYS A 1 93 ? 11.143 5.200 -2.247 1.00 97.31 93 LYS A O 1
ATOM 686 N N . PRO A 1 94 ? 10.752 6.881 -3.703 1.00 97.31 94 PRO A N 1
ATOM 687 C CA . PRO A 1 94 ? 10.152 8.147 -4.156 1.00 97.31 94 PRO A CA 1
ATOM 688 C C . PRO A 1 94 ? 8.653 8.007 -4.468 1.00 97.31 94 PRO A C 1
ATOM 690 O O . PRO A 1 94 ? 8.209 6.924 -4.832 1.00 97.31 94 PRO A O 1
ATOM 693 N N . ILE A 1 95 ? 7.900 9.110 -4.363 1.00 97.12 95 ILE A N 1
ATOM 694 C CA . ILE A 1 95 ? 6.435 9.116 -4.539 1.00 97.12 95 ILE A CA 1
ATOM 695 C C . ILE A 1 95 ? 5.995 8.519 -5.887 1.00 97.12 95 ILE A C 1
ATOM 697 O O . ILE A 1 95 ? 5.058 7.732 -5.905 1.00 97.12 95 ILE A O 1
ATOM 701 N N . ALA A 1 96 ? 6.701 8.821 -6.981 1.00 97.81 96 ALA A N 1
ATOM 702 C CA . ALA A 1 96 ? 6.411 8.318 -8.325 1.00 97.81 96 ALA A CA 1
ATOM 703 C C . ALA A 1 96 ? 7.674 8.285 -9.209 1.00 97.81 96 ALA A C 1
ATOM 705 O O . ALA A 1 96 ? 8.737 8.762 -8.795 1.00 97.81 96 ALA A O 1
ATOM 706 N N . GLY A 1 97 ? 7.565 7.718 -10.418 1.00 96.88 97 GLY A N 1
ATOM 707 C CA . GLY A 1 97 ? 8.661 7.621 -11.387 1.00 96.88 97 GLY A CA 1
ATOM 708 C C . GLY A 1 97 ? 8.872 8.889 -12.220 1.00 96.88 97 GLY A C 1
ATOM 709 O O . GLY A 1 97 ? 9.962 9.087 -12.761 1.00 96.88 97 GLY A O 1
ATOM 710 N N . SER A 1 98 ? 7.867 9.764 -12.295 1.00 98.31 98 SER A N 1
ATOM 711 C CA . SER A 1 98 ? 7.945 11.074 -12.948 1.00 98.31 98 SER A CA 1
ATOM 712 C C . SER A 1 98 ? 7.135 12.140 -12.200 1.00 98.31 98 SER A C 1
ATOM 714 O O . SER A 1 98 ? 6.363 11.827 -11.290 1.00 98.31 98 SER A O 1
ATOM 716 N N . LEU A 1 99 ? 7.312 13.411 -12.578 1.00 98.38 99 LEU A N 1
ATOM 717 C CA . LEU A 1 99 ? 6.523 14.514 -12.018 1.00 98.38 99 LEU A CA 1
ATOM 718 C C . LEU A 1 99 ? 5.055 14.414 -12.440 1.00 98.38 99 LEU A C 1
ATOM 720 O O . LEU A 1 99 ? 4.176 14.578 -11.609 1.00 98.38 99 LEU A O 1
ATOM 724 N N . GLU A 1 100 ? 4.791 14.044 -13.693 1.00 98.50 100 G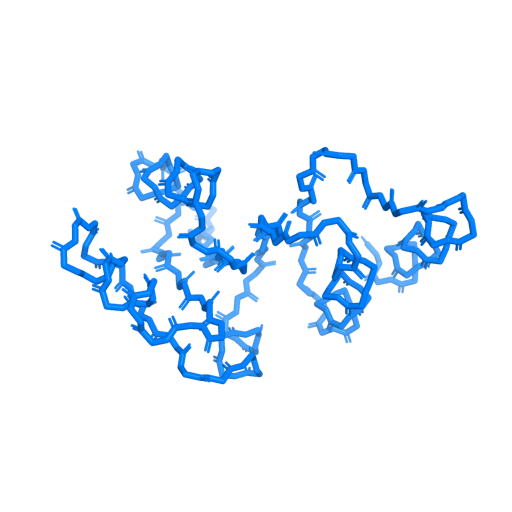LU A N 1
ATOM 725 C CA . GLU A 1 100 ? 3.432 13.879 -14.212 1.00 98.50 100 GLU A CA 1
ATOM 726 C C . GLU A 1 100 ? 2.673 12.770 -13.475 1.00 98.50 100 GLU A C 1
ATOM 728 O O . GLU A 1 100 ? 1.465 12.858 -13.284 1.00 98.50 100 GLU A O 1
ATOM 733 N N . GLU A 1 101 ? 3.360 11.698 -13.076 1.00 98.50 101 GLU A N 1
ATOM 734 C CA . GLU A 1 101 ? 2.768 10.662 -12.230 1.00 98.50 101 GLU A CA 1
ATOM 735 C C . GLU A 1 101 ? 2.482 11.167 -10.815 1.00 98.50 101 GLU A C 1
ATOM 737 O O . GLU A 1 101 ? 1.405 10.904 -10.283 1.00 98.50 101 GLU A O 1
ATOM 742 N N . ALA A 1 102 ? 3.410 11.922 -10.224 1.00 98.50 102 ALA A N 1
ATOM 743 C CA . ALA A 1 102 ? 3.213 12.514 -8.906 1.00 98.50 102 ALA A CA 1
ATOM 744 C C . ALA A 1 102 ? 2.030 13.500 -8.895 1.00 98.50 102 ALA A C 1
ATOM 746 O O . ALA A 1 102 ? 1.204 13.437 -7.986 1.00 98.50 102 ALA A O 1
ATOM 747 N N . ASP A 1 103 ? 1.906 14.348 -9.919 1.00 98.50 103 ASP A N 1
ATOM 748 C CA . ASP A 1 103 ? 0.803 15.303 -10.059 1.00 98.50 103 ASP A CA 1
ATOM 749 C C . ASP A 1 103 ? -0.549 14.578 -10.125 1.00 98.50 103 ASP A C 1
ATOM 751 O O . ASP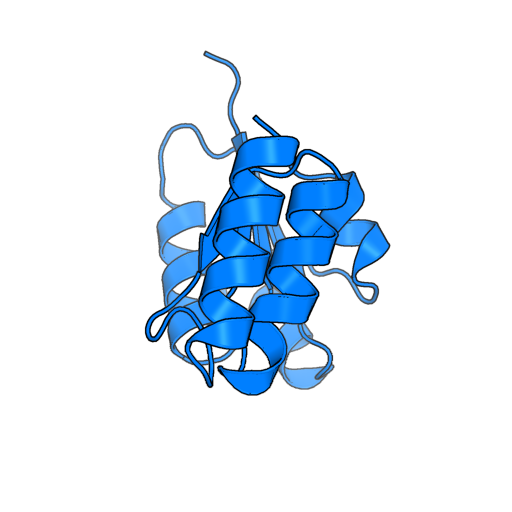 A 1 103 ? -1.468 14.920 -9.383 1.00 98.50 103 ASP A O 1
ATOM 755 N N . ARG A 1 104 ? -0.664 13.498 -10.916 1.00 98.25 104 ARG A N 1
ATOM 756 C CA . ARG A 1 104 ? -1.902 12.695 -10.962 1.00 98.25 104 ARG A CA 1
ATOM 757 C C . ARG A 1 104 ? -2.267 12.083 -9.613 1.00 98.25 104 ARG A C 1
ATOM 759 O O . ARG A 1 104 ? -3.449 12.037 -9.270 1.00 98.25 104 ARG A O 1
ATOM 766 N N . MET A 1 105 ? -1.277 11.617 -8.850 1.00 98.56 105 MET A N 1
ATOM 767 C CA . MET A 1 105 ? -1.507 11.074 -7.510 1.00 98.56 105 MET A CA 1
ATOM 768 C C . MET A 1 105 ? -2.002 12.151 -6.542 1.00 98.56 105 MET A C 1
ATOM 770 O O . MET A 1 105 ? -2.918 11.888 -5.763 1.00 98.56 105 MET A O 1
ATOM 774 N N . ILE A 1 106 ? -1.431 13.357 -6.606 1.00 98.38 106 ILE A N 1
ATOM 775 C CA . ILE A 1 106 ? -1.866 14.505 -5.798 1.00 98.38 106 ILE A CA 1
ATOM 776 C C . ILE A 1 106 ? -3.311 14.862 -6.144 1.00 98.38 106 ILE A C 1
ATOM 778 O O . ILE A 1 106 ? -4.154 14.915 -5.252 1.00 98.38 106 ILE A O 1
ATOM 782 N N . GLU A 1 107 ? -3.634 15.008 -7.430 1.00 98.38 107 GLU A N 1
ATOM 783 C CA . GLU A 1 107 ? -5.003 15.297 -7.858 1.00 98.38 107 GLU A CA 1
ATOM 784 C C . GLU A 1 107 ? -5.991 14.190 -7.451 1.00 98.38 107 GLU A C 1
ATOM 786 O O . GLU A 1 107 ? -7.142 14.466 -7.112 1.00 98.38 107 GLU A O 1
ATOM 791 N N . ALA A 1 108 ? -5.578 12.919 -7.503 1.00 98.25 108 ALA A N 1
ATOM 792 C CA . ALA A 1 108 ? -6.410 11.804 -7.060 1.00 98.25 108 ALA A CA 1
ATOM 793 C C . ALA A 1 108 ? -6.699 11.876 -5.557 1.00 98.25 108 ALA A C 1
ATOM 795 O O . ALA A 1 108 ? -7.835 11.621 -5.158 1.00 98.25 108 ALA A O 1
ATOM 796 N N . ALA A 1 109 ? -5.709 12.264 -4.750 1.00 98.12 109 ALA A N 1
ATOM 797 C CA . ALA A 1 109 ? -5.883 12.456 -3.316 1.00 98.12 109 ALA A CA 1
ATOM 798 C C . ALA A 1 109 ? -6.824 13.633 -3.028 1.00 98.12 109 ALA A C 1
ATOM 800 O O . ALA A 1 109 ? -7.795 13.471 -2.300 1.00 98.12 109 ALA A O 1
ATOM 801 N N . GLU A 1 110 ? -6.625 14.779 -3.685 1.00 98.00 110 GLU A N 1
ATOM 802 C CA . GLU A 1 110 ? -7.503 15.950 -3.537 1.00 98.00 110 GLU A CA 1
ATOM 803 C C . GLU A 1 110 ? -8.962 15.653 -3.912 1.00 98.00 110 GLU A C 1
ATOM 805 O O . GLU A 1 110 ? -9.887 16.156 -3.274 1.00 98.00 110 GLU A O 1
ATOM 810 N N . ARG A 1 111 ? -9.190 14.817 -4.935 1.00 97.38 111 ARG A N 1
ATOM 811 C CA . ARG A 1 111 ? -10.539 14.374 -5.321 1.00 97.38 111 ARG A CA 1
ATOM 812 C C . ARG A 1 111 ? -11.166 13.403 -4.321 1.00 97.38 111 ARG A C 1
ATOM 814 O O . ARG A 1 111 ? -12.392 13.373 -4.225 1.00 97.38 111 ARG A O 1
ATOM 821 N N . ALA A 1 112 ? -10.359 12.588 -3.644 1.00 95.69 112 ALA A N 1
ATOM 822 C CA . ALA A 1 112 ? -10.828 11.581 -2.695 1.00 95.69 112 ALA A CA 1
ATOM 823 C C . ALA A 1 112 ? -11.152 12.165 -1.305 1.00 95.69 112 ALA A C 1
ATOM 825 O O . ALA A 1 112 ? -11.983 11.589 -0.599 1.00 95.69 112 ALA A O 1
ATOM 826 N N . GLY A 1 113 ? -10.569 13.321 -0.962 1.00 88.12 113 GLY A N 1
ATOM 827 C CA . GLY A 1 113 ? -10.744 14.020 0.321 1.00 88.12 113 GLY A CA 1
ATOM 828 C C . GLY A 1 113 ? -9.680 13.670 1.354 1.00 88.12 113 GLY A C 1
ATOM 829 O O . GLY A 1 113 ? -9.904 14.041 2.528 1.00 88.12 113 GLY A O 1
#

Solvent-accessible surface area (backbone atoms only — not comparable to full-atom values): 6072 Å² total; per-residue (Å²): 130,82,57,38,32,36,33,31,38,20,54,48,79,63,18,49,51,52,53,54,52,49,68,72,35,90,60,45,73,43,50,37,35,35,34,99,46,68,68,38,33,50,48,39,36,73,76,69,68,36,50,64,34,97,43,70,63,71,44,59,81,66,37,52,30,34,37,42,34,56,62,44,84,48,35,37,65,52,48,41,58,36,21,75,69,63,23,46,76,47,65,45,88,58,68,32,78,45,68,72,43,40,51,54,37,50,54,36,45,66,73,54,108

Secondary structure (DSSP, 8-state):
-PPEEEEEE--SHHHHHHHHHHHTSTTEEEEEEE-SSHHHHHHHHHHH-PEE-SSHHHHHTT-SEEEE-S-GGGHHHHHHHHHTTT-EEEEPSSS-SSHHHHHHHHHHHHHH-